Protein AF-A0A506V0T6-F1 (afdb_monomer_lite)

Radius of gyration: 13.98 Å; chains: 1; bounding box: 32×17×48 Å

pLDDT: mean 82.14, std 16.42, range [44.09, 96.0]

Foldseek 3Di:
DCVVLVVVLCVQLVVLQVVLVVCVVQLVLVSSLVSLVSSLVSDDDPVSNVVSVVSNVVSVVSVVVVVNDPPDD

Organism: NCBI:txid2562439

InterPro domains:
  IPR047666 ANR transcriptional regulator [NF033650] (12-65)

Secondary structure (DSSP, 8-state):
--HHHHHHHHHHHHHHHHHHHHHHHTT-HHHHHHHHHHHHHH--SHHHHHHHHHHHHHHHHHHHTT-S-----

Sequence (73 aa):
MNMKTENSARNNYGLYAVGAGRAERNGEWGKAAELWQSAMSHARTSHCRQWAEARIAYCSNAAARGWGGINES

Structure (mmCIF, N/CA/C/O backbone):
data_AF-A0A506V0T6-F1
#
_entry.id   AF-A0A506V0T6-F1
#
loop_
_atom_site.group_PDB
_atom_site.id
_atom_site.type_symbol
_atom_site.label_atom_id
_atom_site.label_alt_id
_atom_site.label_comp_id
_atom_site.label_asym_id
_atom_site.label_entity_id
_atom_site.label_seq_id
_atom_site.pdbx_PDB_ins_code
_atom_site.Cartn_x
_atom_site.Cartn_y
_atom_site.Cartn_z
_atom_site.occupancy
_atom_site.B_iso_or_equiv
_atom_site.auth_seq_id
_atom_site.auth_comp_id
_atom_site.auth_asym_id
_atom_site.auth_atom_id
_atom_site.pdbx_PDB_model_num
ATOM 1 N N . MET A 1 1 ? 19.641 -3.931 -25.674 1.00 44.62 1 MET A N 1
ATOM 2 C CA . MET A 1 1 ? 19.531 -3.904 -24.196 1.00 44.62 1 MET A CA 1
ATOM 3 C C . MET A 1 1 ? 19.233 -2.480 -23.722 1.00 44.62 1 MET A C 1
ATOM 5 O O . MET A 1 1 ? 20.125 -1.643 -23.742 1.00 44.62 1 MET A O 1
ATOM 9 N N . ASN A 1 2 ? 17.991 -2.182 -23.322 1.00 52.53 2 ASN A N 1
ATOM 10 C CA . ASN A 1 2 ? 17.571 -0.858 -22.825 1.00 52.53 2 ASN A CA 1
ATOM 11 C C . ASN A 1 2 ? 17.702 -0.770 -21.297 1.00 52.53 2 ASN A C 1
ATOM 13 O O . ASN A 1 2 ? 16.723 -0.643 -20.564 1.00 52.53 2 ASN A O 1
ATOM 17 N N . MET A 1 3 ? 18.945 -0.811 -20.822 1.00 55.62 3 MET A N 1
ATOM 18 C CA . MET A 1 3 ? 19.295 -0.843 -19.395 1.00 55.62 3 MET A CA 1
ATOM 19 C C . MET A 1 3 ? 18.801 0.397 -18.617 1.00 55.62 3 MET A C 1
ATOM 21 O O . MET A 1 3 ? 18.534 0.328 -17.420 1.00 55.62 3 MET A O 1
ATOM 25 N N . LYS A 1 4 ? 18.616 1.537 -19.303 1.00 55.47 4 LYS A N 1
ATOM 26 C CA . LYS A 1 4 ? 18.131 2.793 -18.701 1.00 55.47 4 LYS A CA 1
ATOM 27 C C . LYS A 1 4 ? 16.656 2.724 -18.286 1.00 55.47 4 LYS A C 1
ATOM 29 O O . LYS A 1 4 ? 16.305 3.189 -17.207 1.00 55.47 4 LYS A O 1
ATOM 34 N N . THR A 1 5 ? 15.799 2.108 -19.102 1.00 55.59 5 THR A N 1
ATOM 35 C CA . THR A 1 5 ? 14.354 2.031 -18.830 1.00 55.59 5 THR A CA 1
ATOM 36 C C . THR A 1 5 ? 14.043 1.072 -17.679 1.00 55.59 5 THR A C 1
ATOM 38 O O . THR A 1 5 ? 13.132 1.326 -16.891 1.00 55.59 5 THR A O 1
ATOM 41 N N . GLU A 1 6 ? 14.816 -0.010 -17.547 1.00 54.97 6 GLU A N 1
ATOM 42 C CA . GLU A 1 6 ? 14.717 -0.931 -16.409 1.00 54.97 6 GLU A CA 1
ATOM 43 C C . GLU A 1 6 ? 15.104 -0.265 -15.086 1.00 54.97 6 GLU A C 1
ATOM 45 O O . GLU A 1 6 ? 14.423 -0.478 -14.082 1.00 54.97 6 GLU A O 1
ATOM 50 N N . ASN A 1 7 ? 16.141 0.579 -15.079 1.00 59.44 7 ASN A N 1
ATOM 51 C CA . ASN A 1 7 ? 16.584 1.251 -13.859 1.00 59.44 7 ASN A CA 1
ATOM 52 C C . ASN A 1 7 ? 15.571 2.298 -13.370 1.00 59.44 7 ASN A C 1
ATOM 54 O O . ASN A 1 7 ? 15.228 2.316 -12.192 1.00 59.44 7 ASN A O 1
ATOM 58 N N . SER A 1 8 ? 15.017 3.121 -14.267 1.00 57.66 8 SER A N 1
ATOM 59 C CA . SER A 1 8 ? 13.998 4.118 -13.900 1.00 57.66 8 SER A CA 1
ATOM 60 C C . SER A 1 8 ? 12.690 3.482 -13.417 1.00 57.66 8 SER A C 1
ATOM 62 O O . SER A 1 8 ? 12.073 3.978 -12.480 1.00 57.66 8 SER A O 1
ATOM 64 N N . ALA A 1 9 ? 12.270 2.357 -14.005 1.00 53.72 9 ALA A N 1
ATOM 65 C CA . ALA A 1 9 ? 11.074 1.644 -13.556 1.00 53.72 9 ALA A CA 1
ATOM 66 C C . ALA A 1 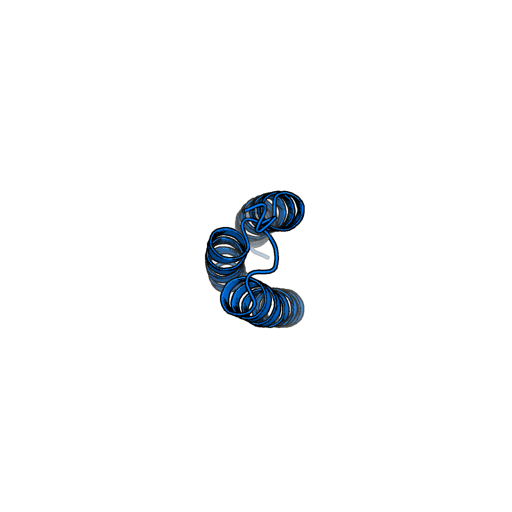9 ? 11.286 0.928 -12.209 1.00 53.72 9 ALA A C 1
ATOM 68 O O . ALA A 1 9 ? 10.395 0.956 -11.361 1.00 53.72 9 ALA A O 1
ATOM 69 N N . ARG A 1 10 ? 12.477 0.348 -11.976 1.00 56.91 10 ARG A N 1
ATOM 70 C CA . ARG A 1 10 ? 12.880 -0.142 -10.645 1.00 56.91 10 ARG A CA 1
ATOM 71 C C . ARG A 1 10 ? 12.890 0.982 -9.616 1.00 56.91 10 ARG A C 1
ATOM 73 O O . ARG A 1 10 ? 12.427 0.767 -8.500 1.00 56.91 10 ARG A O 1
ATOM 80 N N . ASN A 1 11 ? 13.358 2.167 -10.007 1.00 66.69 11 ASN A N 1
ATOM 81 C CA . ASN A 1 11 ? 13.349 3.344 -9.150 1.00 66.69 11 ASN A CA 1
ATOM 82 C C . ASN A 1 11 ? 11.912 3.723 -8.756 1.00 66.69 11 ASN A C 1
ATOM 84 O O . ASN A 1 11 ? 11.634 3.893 -7.577 1.00 66.69 11 ASN A O 1
ATOM 88 N N . ASN A 1 12 ? 10.972 3.742 -9.706 1.00 83.94 12 ASN A N 1
ATOM 89 C CA . ASN A 1 12 ? 9.574 4.084 -9.419 1.00 83.94 12 ASN A CA 1
ATOM 90 C C . ASN A 1 12 ? 8.885 3.041 -8.527 1.00 83.94 12 ASN A C 1
ATOM 92 O O . ASN A 1 12 ? 8.319 3.408 -7.501 1.00 83.94 12 ASN A O 1
ATOM 96 N N . TYR A 1 13 ? 8.982 1.744 -8.854 1.00 88.75 13 TYR A N 1
ATOM 97 C CA . TYR A 1 13 ? 8.450 0.678 -7.990 1.00 88.75 13 TYR A CA 1
ATOM 98 C C . TYR A 1 13 ? 9.041 0.758 -6.576 1.00 88.75 13 TYR A C 1
ATOM 100 O O . TYR A 1 13 ? 8.304 0.719 -5.595 1.00 88.75 13 TYR A O 1
ATOM 108 N N . GLY A 1 14 ? 10.367 0.901 -6.473 1.00 87.88 14 GLY A N 1
ATOM 109 C CA . GLY A 1 14 ? 11.074 0.977 -5.199 1.00 87.88 14 GLY A CA 1
ATOM 110 C C . GLY A 1 14 ? 10.644 2.172 -4.350 1.00 87.88 14 GLY A C 1
ATOM 111 O O . GLY A 1 14 ? 10.418 2.010 -3.154 1.00 87.88 14 GLY A O 1
ATOM 112 N N . LEU A 1 15 ? 10.464 3.351 -4.954 1.00 91.38 15 LEU A N 1
ATOM 113 C CA . LEU A 1 15 ? 10.003 4.555 -4.255 1.00 91.38 15 LEU A CA 1
ATOM 114 C C . LEU A 1 15 ? 8.603 4.367 -3.657 1.00 91.38 15 LEU A C 1
ATOM 116 O O . LEU A 1 15 ? 8.405 4.636 -2.469 1.00 91.38 15 LEU A O 1
ATOM 120 N N . TYR A 1 16 ? 7.656 3.849 -4.445 1.00 92.56 16 TYR A N 1
ATOM 121 C CA . TYR A 1 16 ? 6.307 3.561 -3.955 1.00 92.56 16 TYR A CA 1
ATOM 122 C C . TYR A 1 16 ? 6.307 2.463 -2.886 1.00 92.56 16 TYR A C 1
ATOM 124 O O . TYR A 1 16 ? 5.661 2.630 -1.856 1.00 92.56 16 TYR A O 1
ATOM 132 N N . ALA A 1 17 ? 7.086 1.392 -3.067 1.00 92.75 17 ALA A N 1
ATOM 133 C CA . ALA A 1 17 ? 7.211 0.305 -2.093 1.00 92.75 17 ALA A CA 1
ATOM 134 C C . ALA A 1 17 ? 7.798 0.779 -0.748 1.00 92.75 17 ALA A C 1
ATOM 136 O O . ALA A 1 17 ? 7.322 0.385 0.316 1.00 92.75 17 ALA A O 1
ATOM 137 N N . VAL A 1 18 ? 8.803 1.664 -0.771 1.00 94.19 18 VAL A N 1
ATOM 138 C CA . VAL A 1 18 ? 9.375 2.268 0.445 1.00 94.19 18 VAL A CA 1
ATOM 139 C C . VAL A 1 18 ? 8.351 3.156 1.153 1.00 94.19 18 VAL A C 1
ATOM 141 O O . VAL A 1 18 ? 8.238 3.100 2.380 1.00 94.19 18 VAL A O 1
ATOM 144 N N . GLY A 1 19 ? 7.601 3.966 0.400 1.00 9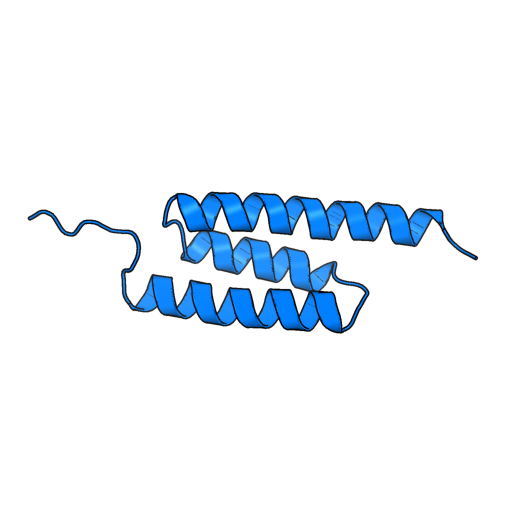3.94 19 GLY A N 1
ATOM 145 C CA . GLY A 1 19 ? 6.508 4.772 0.945 1.00 93.94 19 GLY A CA 1
ATOM 146 C C . GLY A 1 19 ? 5.418 3.904 1.575 1.00 93.94 19 GLY A C 1
ATOM 147 O O . GLY A 1 19 ? 5.002 4.165 2.703 1.00 93.94 19 GLY A O 1
ATOM 148 N N . ALA A 1 20 ? 5.016 2.837 0.884 1.00 94.12 20 ALA A N 1
ATOM 149 C CA . ALA A 1 20 ? 4.004 1.903 1.356 1.00 94.12 20 ALA A CA 1
ATOM 150 C C . ALA A 1 20 ? 4.437 1.229 2.665 1.00 94.12 20 ALA A C 1
ATOM 152 O O . ALA A 1 20 ? 3.701 1.267 3.644 1.00 94.12 20 ALA A O 1
ATOM 153 N N . GLY A 1 21 ? 5.675 0.729 2.742 1.00 93.75 21 GLY A N 1
ATOM 154 C CA . GLY A 1 21 ? 6.211 0.141 3.973 1.00 93.75 21 GLY A CA 1
ATOM 155 C C . GLY A 1 21 ? 6.294 1.126 5.150 1.00 93.75 21 GLY A C 1
ATOM 156 O O . GLY A 1 21 ? 6.169 0.725 6.304 1.00 93.75 21 GLY A O 1
ATOM 157 N N . ARG A 1 22 ? 6.477 2.431 4.896 1.00 94.81 22 ARG A N 1
ATOM 158 C CA . ARG A 1 22 ? 6.380 3.462 5.948 1.00 94.81 22 ARG A CA 1
ATOM 159 C C . ARG A 1 22 ? 4.941 3.627 6.438 1.00 94.81 22 ARG A C 1
ATOM 161 O O . ARG A 1 22 ? 4.738 3.648 7.647 1.00 94.81 22 ARG A O 1
ATOM 168 N N . ALA A 1 23 ? 3.977 3.702 5.522 1.00 92.25 23 ALA A N 1
ATOM 169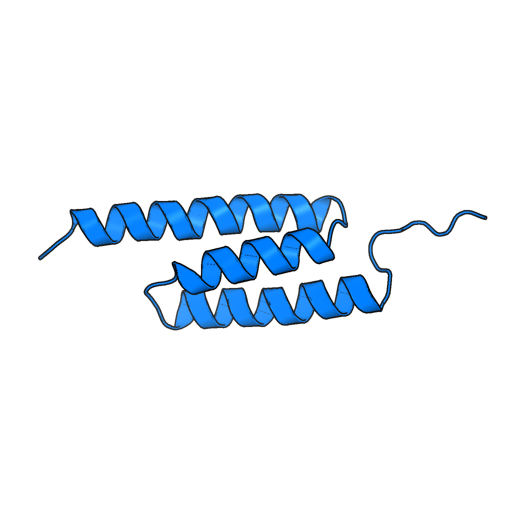 C CA . ALA A 1 23 ? 2.557 3.814 5.856 1.00 92.25 23 ALA A CA 1
ATOM 170 C C . ALA A 1 23 ? 2.067 2.606 6.676 1.00 92.25 23 ALA A C 1
ATOM 172 O O . ALA A 1 23 ? 1.390 2.784 7.683 1.00 92.25 23 ALA A O 1
ATOM 173 N N . GLU A 1 24 ? 2.494 1.390 6.324 1.00 92.12 24 GLU A N 1
ATOM 174 C CA . GLU A 1 24 ? 2.185 0.165 7.079 1.00 92.12 24 GLU A CA 1
ATOM 175 C C . GLU A 1 24 ? 2.672 0.220 8.526 1.00 92.12 24 GLU A C 1
ATOM 177 O O . GLU A 1 24 ? 1.939 -0.139 9.441 1.00 92.12 24 GLU A O 1
ATOM 182 N N . ARG A 1 25 ? 3.902 0.702 8.750 1.00 91.06 25 ARG A N 1
ATOM 183 C CA . ARG A 1 25 ? 4.454 0.852 10.106 1.00 91.06 25 ARG A CA 1
ATOM 184 C C . ARG A 1 25 ? 3.719 1.903 10.933 1.00 91.06 25 ARG A C 1
ATOM 186 O O . ARG A 1 25 ? 3.651 1.759 12.146 1.00 91.06 25 ARG A O 1
ATOM 193 N N . ASN A 1 26 ? 3.171 2.926 10.283 1.00 89.31 26 ASN A N 1
ATOM 194 C CA . ASN A 1 26 ? 2.342 3.938 10.932 1.00 89.31 26 ASN A CA 1
ATOM 195 C C . ASN A 1 26 ? 0.888 3.481 11.138 1.00 89.31 26 ASN A C 1
ATOM 197 O O . ASN A 1 26 ? 0.102 4.231 11.708 1.00 89.31 26 ASN A O 1
ATOM 201 N N . GLY A 1 27 ? 0.505 2.291 10.662 1.00 89.69 27 GLY A N 1
ATOM 202 C CA . GLY A 1 27 ? -0.885 1.839 10.683 1.00 89.69 27 GLY A CA 1
ATOM 203 C C . GLY A 1 27 ? -1.793 2.578 9.692 1.00 89.69 27 GLY A C 1
ATOM 204 O O . GLY A 1 27 ? -3.008 2.432 9.753 1.00 89.69 27 GLY A O 1
ATOM 205 N N . GLU A 1 28 ? -1.234 3.344 8.750 1.00 92.44 28 GLU A N 1
ATOM 206 C CA . GLU A 1 28 ? -1.982 4.008 7.675 1.00 92.44 28 GLU A CA 1
ATOM 207 C C . GLU A 1 28 ? -2.315 2.997 6.556 1.00 92.44 28 GLU A C 1
ATOM 209 O O . GLU A 1 28 ? -1.853 3.122 5.419 1.00 92.44 28 GLU A O 1
ATOM 214 N N . TRP A 1 29 ? -3.085 1.949 6.863 1.00 90.69 29 TRP A N 1
ATOM 215 C CA . TRP A 1 29 ? -3.270 0.815 5.945 1.00 90.69 29 TRP A CA 1
ATOM 216 C C . TRP A 1 29 ? -3.970 1.178 4.633 1.00 90.69 29 TRP A C 1
ATOM 218 O O . TRP A 1 29 ? -3.617 0.627 3.592 1.00 90.69 29 TRP A O 1
ATOM 228 N N . GLY A 1 30 ? -4.909 2.131 4.644 1.00 90.88 30 GLY A N 1
ATOM 229 C CA . GLY A 1 30 ? -5.551 2.617 3.415 1.00 90.88 30 GLY A CA 1
ATOM 230 C C . GLY A 1 30 ? -4.533 3.226 2.446 1.00 90.88 30 GLY A C 1
ATOM 231 O O . GLY A 1 30 ? -4.396 2.786 1.307 1.00 90.88 30 GLY A O 1
ATOM 232 N N . LYS A 1 31 ? -3.713 4.147 2.954 1.00 92.38 31 LYS A N 1
ATOM 233 C CA . LYS A 1 31 ? -2.626 4.790 2.205 1.00 92.38 31 LYS A CA 1
ATOM 234 C C . LYS A 1 31 ? -1.557 3.794 1.757 1.00 92.38 31 LYS A C 1
ATOM 236 O O . LYS A 1 31 ? -1.016 3.911 0.659 1.00 92.38 31 LYS A O 1
ATOM 241 N N . ALA A 1 32 ? -1.248 2.796 2.586 1.00 93.94 32 ALA A N 1
ATOM 242 C CA . ALA A 1 32 ? -0.341 1.719 2.206 1.00 93.94 32 ALA A CA 1
ATOM 243 C C . ALA A 1 32 ? -0.862 0.939 0.989 1.00 93.94 32 ALA A C 1
ATOM 245 O O . ALA A 1 32 ? -0.086 0.661 0.075 1.00 93.94 32 ALA A O 1
ATOM 246 N N . ALA A 1 33 ? -2.160 0.622 0.947 1.00 94.38 33 ALA A N 1
ATOM 247 C CA . ALA A 1 33 ? -2.772 -0.067 -0.188 1.00 94.38 33 ALA A CA 1
ATOM 248 C C . ALA A 1 33 ? -2.678 0.765 -1.481 1.00 94.38 33 ALA A C 1
ATOM 250 O O . ALA A 1 33 ? -2.267 0.240 -2.515 1.00 94.38 33 ALA A O 1
ATOM 251 N N . GLU A 1 34 ? -2.960 2.069 -1.422 1.00 94.69 34 GLU A N 1
ATOM 252 C CA . GLU A 1 34 ? -2.843 2.972 -2.581 1.00 94.69 34 GLU A CA 1
ATOM 253 C C . GLU A 1 34 ? -1.402 3.075 -3.113 1.00 94.69 34 GLU A C 1
ATOM 255 O O . GLU A 1 34 ? -1.155 3.062 -4.326 1.00 94.69 34 GLU A O 1
ATOM 260 N N . LEU A 1 35 ? -0.421 3.126 -2.208 1.00 95.00 35 LEU A N 1
ATOM 261 C CA . LEU A 1 35 ? 0.994 3.153 -2.579 1.00 95.00 35 LEU A CA 1
ATOM 262 C C . LEU A 1 35 ? 1.437 1.826 -3.209 1.00 95.00 35 LEU A C 1
ATOM 264 O O . LEU A 1 35 ? 2.159 1.844 -4.208 1.00 95.00 35 LEU A O 1
ATOM 268 N N . TRP A 1 36 ? 0.966 0.679 -2.710 1.00 95.12 36 TRP A N 1
ATOM 269 C CA . TRP A 1 36 ? 1.222 -0.608 -3.365 1.00 95.12 36 TRP A CA 1
ATOM 270 C C . TRP A 1 36 ? 0.524 -0.742 -4.718 1.00 95.12 36 TRP A C 1
ATOM 272 O O . TRP A 1 36 ? 1.117 -1.309 -5.634 1.00 95.12 36 TRP A O 1
ATOM 282 N N . GLN A 1 37 ? -0.670 -0.175 -4.897 1.00 94.69 37 GLN A N 1
ATOM 283 C CA . GLN A 1 37 ? -1.351 -0.124 -6.197 1.00 94.69 37 GLN A CA 1
ATOM 284 C C . GLN A 1 37 ? -0.543 0.684 -7.225 1.00 94.69 37 GLN A C 1
ATOM 286 O O . GLN A 1 37 ? -0.393 0.277 -8.386 1.00 94.69 37 GLN A O 1
ATOM 291 N N . SER A 1 38 ? 0.045 1.798 -6.783 1.00 93.06 38 SER A N 1
ATOM 292 C CA . SER A 1 38 ? 0.962 2.605 -7.594 1.00 93.06 38 SER A CA 1
ATOM 293 C C . SER A 1 38 ? 2.238 1.820 -7.920 1.00 93.06 38 SER A C 1
ATOM 295 O O . SER A 1 38 ? 2.645 1.747 -9.080 1.00 93.06 38 SER A O 1
ATOM 297 N N . ALA A 1 39 ? 2.826 1.137 -6.931 1.00 92.50 39 ALA A N 1
ATOM 298 C CA . ALA A 1 39 ? 3.979 0.264 -7.142 1.00 92.50 39 ALA A CA 1
ATOM 299 C C . ALA A 1 39 ? 3.669 -0.839 -8.169 1.00 92.50 39 ALA A C 1
ATOM 301 O O . ALA A 1 39 ? 4.425 -1.012 -9.123 1.00 92.50 39 ALA A O 1
ATOM 302 N N . MET A 1 40 ? 2.534 -1.532 -8.042 1.00 92.00 40 MET A N 1
ATOM 303 C CA . MET A 1 40 ? 2.096 -2.588 -8.962 1.00 92.00 40 MET A CA 1
ATOM 304 C C . MET A 1 40 ? 2.017 -2.094 -10.412 1.00 92.00 40 MET A C 1
ATOM 306 O O . MET A 1 40 ? 2.505 -2.774 -11.316 1.00 92.00 40 MET A O 1
ATOM 310 N N . SER A 1 41 ? 1.487 -0.887 -10.633 1.00 90.56 41 SER A N 1
ATOM 311 C CA . SER A 1 41 ? 1.415 -0.260 -11.963 1.00 90.56 41 SER A CA 1
ATOM 312 C C . SER A 1 41 ? 2.799 -0.024 -12.585 1.00 90.56 41 SER A C 1
ATOM 314 O O . SER A 1 41 ? 2.963 -0.087 -13.804 1.00 90.56 41 SER A O 1
ATOM 316 N N . HIS A 1 42 ? 3.824 0.187 -11.756 1.00 87.75 42 HIS A N 1
ATOM 317 C CA . HIS A 1 42 ? 5.215 0.348 -12.185 1.00 87.75 42 HIS A CA 1
ATOM 318 C C . HIS A 1 42 ? 6.037 -0.953 -12.152 1.00 87.75 42 HIS A C 1
ATOM 320 O O . HIS A 1 42 ? 7.177 -0.974 -12.629 1.00 87.75 42 HIS A O 1
ATOM 326 N N . ALA A 1 43 ? 5.477 -2.052 -11.639 1.00 87.44 43 ALA A N 1
ATOM 327 C CA . ALA A 1 43 ? 6.160 -3.332 -11.532 1.00 87.44 43 ALA A CA 1
ATOM 328 C C . ALA A 1 43 ? 6.355 -3.990 -12.909 1.00 87.44 43 ALA A C 1
ATOM 330 O O . ALA A 1 43 ? 5.426 -4.162 -13.709 1.00 87.44 43 ALA A O 1
ATOM 331 N N . ARG A 1 44 ? 7.602 -4.391 -13.171 1.00 83.81 44 ARG A N 1
ATOM 332 C CA . ARG A 1 44 ? 8.055 -4.957 -14.455 1.00 83.81 44 ARG A CA 1
ATOM 333 C C . ARG A 1 44 ? 8.176 -6.475 -14.445 1.00 83.81 44 ARG A C 1
ATOM 335 O O . ARG A 1 44 ? 8.107 -7.090 -15.501 1.00 83.81 44 ARG A O 1
ATOM 342 N N . THR A 1 45 ? 8.365 -7.067 -13.272 1.00 86.38 45 THR A N 1
ATOM 343 C CA . THR A 1 45 ? 8.463 -8.516 -13.101 1.00 86.38 45 THR A CA 1
ATOM 344 C C . THR A 1 45 ? 7.184 -9.047 -12.472 1.00 86.38 45 THR A C 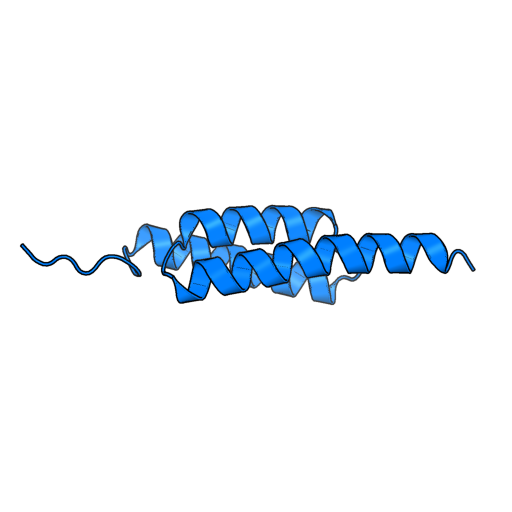1
ATOM 346 O O . THR A 1 45 ? 6.563 -8.379 -11.640 1.00 86.38 45 THR A O 1
ATOM 349 N N . SER A 1 46 ? 6.810 -10.272 -12.841 1.00 87.38 46 SER A N 1
ATOM 350 C CA . SER A 1 46 ? 5.655 -10.957 -12.254 1.00 87.38 46 SER A CA 1
ATOM 351 C C . SER A 1 46 ? 5.785 -11.067 -10.735 1.00 87.38 46 SER A C 1
ATOM 353 O O . SER A 1 46 ? 4.812 -10.839 -10.029 1.00 87.38 46 SER A O 1
ATOM 355 N N . HIS A 1 47 ? 7.002 -11.295 -10.231 1.00 88.31 47 HIS A N 1
ATOM 356 C CA . HIS A 1 47 ? 7.268 -11.368 -8.796 1.00 88.31 47 HIS A 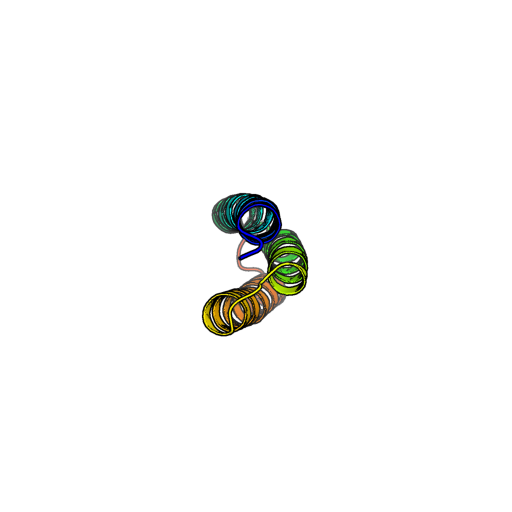CA 1
ATOM 357 C C . HIS A 1 47 ? 6.964 -10.046 -8.067 1.00 88.31 47 HIS A C 1
ATOM 359 O O . HIS A 1 47 ? 6.291 -10.057 -7.041 1.00 88.31 47 HIS A O 1
ATOM 365 N N . CYS A 1 48 ? 7.378 -8.894 -8.613 1.00 89.06 48 CYS A N 1
ATOM 366 C CA . CYS A 1 48 ? 7.052 -7.591 -8.019 1.00 89.06 48 CYS A CA 1
ATOM 367 C C . CYS A 1 48 ? 5.547 -7.291 -8.064 1.00 89.06 48 CYS A C 1
ATOM 369 O O . CYS A 1 48 ? 5.022 -6.700 -7.124 1.00 89.06 48 CYS A O 1
ATOM 371 N N . ARG A 1 49 ? 4.845 -7.700 -9.131 1.00 90.38 49 ARG A N 1
ATOM 372 C CA . ARG A 1 49 ? 3.382 -7.547 -9.213 1.00 90.38 49 ARG A CA 1
ATOM 373 C C . ARG A 1 49 ? 2.666 -8.405 -8.182 1.00 90.38 49 ARG A C 1
ATOM 375 O O . ARG A 1 49 ? 1.840 -7.873 -7.460 1.00 90.38 49 ARG A O 1
ATOM 382 N N . GLN A 1 50 ? 3.022 -9.684 -8.082 1.00 94.12 50 GLN A N 1
ATOM 383 C CA . GLN A 1 50 ? 2.445 -10.612 -7.104 1.00 94.12 50 GLN A CA 1
ATOM 384 C C . GLN A 1 50 ? 2.683 -10.137 -5.671 1.00 94.12 50 GLN A C 1
ATOM 386 O O 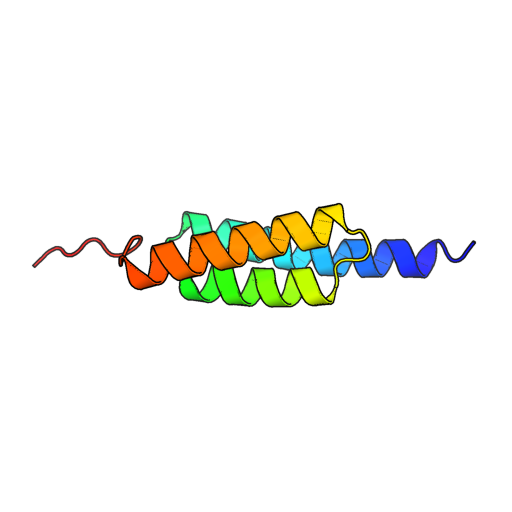. GLN A 1 50 ? 1.775 -10.173 -4.847 1.00 94.12 50 GLN A O 1
ATOM 391 N N . TRP A 1 51 ? 3.888 -9.638 -5.382 1.00 92.94 51 TRP A N 1
ATOM 392 C CA . TRP A 1 51 ? 4.188 -9.050 -4.082 1.00 92.94 51 TRP A CA 1
ATOM 393 C C . TRP A 1 51 ? 3.310 -7.830 -3.783 1.00 92.94 51 TRP A C 1
ATOM 395 O O . TRP A 1 51 ? 2.701 -7.754 -2.716 1.00 92.94 51 TRP A O 1
ATOM 405 N N . ALA A 1 52 ? 3.224 -6.884 -4.724 1.00 93.75 52 ALA A N 1
ATOM 406 C CA . ALA A 1 52 ? 2.402 -5.692 -4.555 1.00 93.75 52 ALA A CA 1
ATOM 407 C C . ALA A 1 52 ? 0.916 -6.050 -4.397 1.00 93.75 52 ALA A C 1
ATOM 409 O O . ALA A 1 52 ? 0.274 -5.544 -3.487 1.00 93.75 52 ALA A O 1
ATOM 410 N N . GLU A 1 53 ? 0.394 -6.973 -5.204 1.00 95.25 53 GLU A N 1
ATOM 411 C CA . GLU A 1 53 ? -0.982 -7.474 -5.120 1.00 95.25 53 GLU A CA 1
ATOM 412 C C . GLU A 1 53 ? -1.289 -8.093 -3.749 1.00 95.25 53 GLU A C 1
ATOM 414 O O . GLU A 1 53 ? -2.266 -7.717 -3.098 1.00 95.25 53 GLU A O 1
ATOM 419 N N . ALA A 1 54 ? -0.407 -8.965 -3.253 1.00 96.00 54 ALA A N 1
ATOM 420 C CA . ALA A 1 54 ? -0.544 -9.557 -1.926 1.00 96.00 54 ALA A CA 1
ATOM 421 C C . ALA A 1 54 ? -0.533 -8.494 -0.814 1.00 96.00 54 ALA A C 1
ATOM 423 O O . ALA A 1 54 ? -1.299 -8.591 0.151 1.00 96.00 54 ALA A O 1
ATOM 424 N N . ARG A 1 55 ? 0.301 -7.450 -0.941 1.00 93.94 55 ARG A N 1
ATOM 425 C CA . ARG A 1 55 ? 0.312 -6.336 0.019 1.00 93.94 55 ARG A CA 1
ATOM 426 C C . ARG A 1 55 ? -0.929 -5.460 -0.073 1.00 93.94 55 ARG A C 1
ATOM 428 O O . ARG A 1 55 ? -1.426 -5.073 0.977 1.00 93.94 55 ARG A O 1
ATOM 435 N N . ILE A 1 56 ? -1.463 -5.193 -1.264 1.00 95.50 56 ILE A N 1
ATOM 436 C CA . ILE A 1 56 ? -2.730 -4.463 -1.427 1.00 95.50 56 ILE A CA 1
ATOM 437 C C . ILE A 1 56 ? -3.834 -5.202 -0.674 1.00 95.50 56 ILE A C 1
ATOM 439 O O . ILE A 1 56 ? -4.465 -4.614 0.199 1.00 95.50 56 ILE A O 1
ATOM 443 N N . ALA A 1 57 ? -3.999 -6.506 -0.922 1.00 94.50 57 ALA A N 1
ATOM 444 C CA . ALA A 1 57 ? -5.010 -7.315 -0.244 1.00 94.50 57 ALA A CA 1
ATOM 445 C C . ALA A 1 57 ? -4.830 -7.315 1.285 1.00 94.50 57 ALA A C 1
ATOM 447 O O . ALA A 1 57 ? -5.801 -7.159 2.028 1.00 94.50 57 ALA A O 1
ATOM 448 N N . TYR A 1 58 ? -3.588 -7.434 1.764 1.00 92.38 58 TYR A N 1
ATOM 449 C CA . TYR A 1 58 ? -3.288 -7.355 3.193 1.00 92.38 58 TYR A CA 1
ATOM 450 C C . TYR A 1 58 ? -3.669 -5.997 3.790 1.00 92.38 58 TYR A C 1
ATOM 452 O O . TYR A 1 58 ? -4.349 -5.944 4.812 1.00 92.38 58 TYR A O 1
ATOM 460 N N . CYS A 1 59 ? -3.236 -4.903 3.166 1.00 92.50 59 CYS A N 1
ATOM 461 C CA . CYS A 1 59 ? -3.459 -3.551 3.662 1.00 92.50 59 CYS A CA 1
ATOM 462 C C . CYS A 1 59 ? -4.943 -3.167 3.599 1.00 92.50 59 CYS A C 1
ATOM 464 O O . CYS A 1 59 ? -5.462 -2.604 4.557 1.00 92.50 59 CYS A O 1
ATOM 466 N N . SER A 1 60 ? -5.662 -3.548 2.542 1.00 91.69 60 SER A N 1
ATOM 467 C CA . SER A 1 60 ? -7.114 -3.364 2.459 1.00 91.69 60 SER A CA 1
ATOM 468 C C . SER A 1 60 ? -7.855 -4.138 3.551 1.00 91.69 60 SER A C 1
ATOM 470 O O . SER A 1 60 ? -8.773 -3.597 4.163 1.00 91.69 60 SER A O 1
ATOM 472 N N . ASN A 1 61 ? -7.438 -5.372 3.853 1.00 91.50 61 ASN A N 1
ATOM 473 C CA . ASN A 1 61 ? -8.022 -6.149 4.948 1.00 91.50 61 ASN A CA 1
ATOM 474 C C . ASN A 1 61 ? -7.702 -5.528 6.319 1.00 91.50 61 ASN A C 1
ATOM 476 O O . ASN A 1 61 ? -8.584 -5.398 7.161 1.00 91.50 61 ASN A O 1
ATOM 480 N N . ALA A 1 62 ? -6.461 -5.087 6.533 1.00 88.62 62 ALA A N 1
ATOM 481 C CA . ALA A 1 62 ? -6.057 -4.398 7.756 1.00 88.62 62 ALA A CA 1
ATOM 482 C C . ALA A 1 62 ? -6.865 -3.105 7.974 1.00 88.62 62 ALA A C 1
ATOM 484 O O . ALA A 1 62 ? -7.373 -2.886 9.073 1.00 88.62 62 ALA A O 1
ATOM 485 N N . ALA A 1 63 ? -7.068 -2.311 6.917 1.00 88.19 63 ALA A N 1
ATOM 486 C CA . ALA A 1 63 ? -7.907 -1.115 6.946 1.00 88.19 63 ALA A CA 1
ATOM 487 C C . ALA A 1 63 ? -9.371 -1.447 7.280 1.00 88.19 63 ALA A C 1
ATOM 489 O O . ALA A 1 63 ? -9.956 -0.824 8.160 1.00 88.19 63 ALA A O 1
ATOM 490 N N . ALA A 1 64 ? -9.951 -2.462 6.627 1.00 86.12 64 ALA A N 1
ATOM 491 C CA . ALA A 1 64 ? -11.331 -2.890 6.871 1.00 86.12 64 ALA A CA 1
ATOM 492 C C . ALA A 1 64 ? -11.546 -3.427 8.296 1.00 86.12 64 ALA A C 1
ATOM 494 O O . ALA A 1 64 ? -12.625 -3.277 8.864 1.00 86.12 64 ALA A O 1
ATOM 495 N N . ARG A 1 65 ? -10.517 -4.045 8.885 1.00 83.81 65 ARG A N 1
ATOM 496 C CA . ARG A 1 65 ? -10.538 -4.567 10.259 1.00 83.81 65 ARG A CA 1
ATOM 497 C C . ARG A 1 65 ? -10.177 -3.522 11.314 1.00 83.81 65 ARG A C 1
ATOM 499 O O . ARG A 1 65 ? -10.151 -3.869 12.493 1.00 83.81 65 ARG A O 1
ATOM 506 N N . GLY A 1 66 ? -9.863 -2.288 10.913 1.00 75.25 66 GLY A N 1
ATOM 507 C CA . GLY A 1 66 ? -9.439 -1.231 11.832 1.00 75.25 66 GLY A CA 1
ATOM 508 C C . GLY A 1 66 ? -8.137 -1.556 12.565 1.00 75.25 66 GLY A C 1
ATOM 509 O O . GLY A 1 66 ? -7.893 -1.057 13.660 1.00 75.25 66 GLY A O 1
ATOM 510 N N . TRP A 1 67 ? -7.286 -2.410 11.991 1.00 71.75 67 TRP A N 1
ATOM 511 C CA . TRP A 1 67 ? -5.908 -2.510 12.465 1.00 71.75 67 TRP A CA 1
ATOM 512 C C . TRP A 1 67 ? -5.322 -1.110 12.256 1.00 71.75 67 TRP A C 1
ATOM 514 O O . TRP A 1 67 ? -5.640 -0.485 11.258 1.00 71.75 67 TRP A O 1
ATOM 524 N N . GLY A 1 68 ? -4.540 -0.537 13.167 1.00 62.59 68 GLY A N 1
ATOM 525 C CA . GLY A 1 68 ? -4.111 0.868 13.011 1.00 62.59 68 GLY A CA 1
ATOM 526 C C . GLY A 1 68 ? -5.167 1.898 13.422 1.00 62.59 68 GLY A C 1
ATOM 527 O O . GLY A 1 68 ? -5.474 2.839 12.703 1.00 62.59 68 GLY A O 1
ATOM 528 N N . GLY A 1 69 ? -5.696 1.721 14.619 1.00 52.59 69 GLY A N 1
ATOM 529 C CA . GLY A 1 69 ? -6.431 2.731 15.352 1.00 52.59 69 GLY A CA 1
ATOM 530 C C . GLY A 1 69 ? -6.597 2.173 16.743 1.00 52.59 69 GLY A C 1
ATOM 531 O O . GLY A 1 69 ? -7.354 1.226 16.937 1.00 52.59 69 GLY A O 1
ATOM 532 N N . ILE A 1 70 ? -5.820 2.675 17.698 1.00 48.84 70 ILE A N 1
ATOM 533 C CA . ILE A 1 70 ? -6.114 2.394 19.093 1.00 48.84 70 ILE A CA 1
ATOM 534 C C . ILE A 1 70 ? -7.472 3.056 19.333 1.00 48.84 70 ILE A C 1
ATOM 536 O O . ILE A 1 70 ? -7.580 4.278 19.360 1.00 48.84 70 ILE A O 1
ATOM 540 N N . ASN A 1 71 ? -8.526 2.246 19.380 1.00 46.78 71 ASN A N 1
ATOM 541 C CA . ASN A 1 71 ? -9.829 2.674 19.851 1.00 46.78 71 ASN A CA 1
ATOM 542 C C . ASN A 1 71 ? -9.727 2.804 21.376 1.00 46.78 71 ASN A C 1
ATOM 544 O O . ASN A 1 71 ? -10.174 1.922 22.108 1.00 46.78 71 ASN A O 1
ATOM 548 N N . GLU A 1 72 ? -9.072 3.866 21.839 1.00 45.31 72 GLU A N 1
ATOM 549 C CA . GLU A 1 72 ? -9.190 4.338 23.218 1.00 45.31 72 GLU A CA 1
ATOM 550 C C . GLU A 1 72 ? -10.405 5.270 23.242 1.00 45.31 72 GLU A C 1
ATOM 552 O O . GLU A 1 72 ? -10.348 6.405 22.770 1.00 45.31 72 GLU A O 1
ATOM 557 N N . SER A 1 73 ? -11.542 4.749 23.700 1.00 44.09 73 SER A N 1
ATOM 558 C CA . SER A 1 73 ? -12.658 5.544 24.226 1.00 44.09 73 SER A CA 1
ATOM 559 C C . SER A 1 73 ? -12.815 5.225 25.699 1.00 44.09 73 SER A C 1
ATOM 561 O O . SER A 1 73 ? -12.588 4.044 26.051 1.00 44.09 73 SER A O 1
#